Protein AF-A0A940E0R8-F1 (afdb_monomer_lite)

Radius of gyration: 21.79 Å; chains: 1; bounding box: 32×27×64 Å

Structure (mmCIF, N/CA/C/O backbone):
data_AF-A0A940E0R8-F1
#
_entry.id   AF-A0A940E0R8-F1
#
loop_
_atom_site.group_PDB
_atom_site.id
_atom_site.type_symbol
_atom_site.label_atom_id
_atom_site.label_alt_id
_atom_site.label_comp_i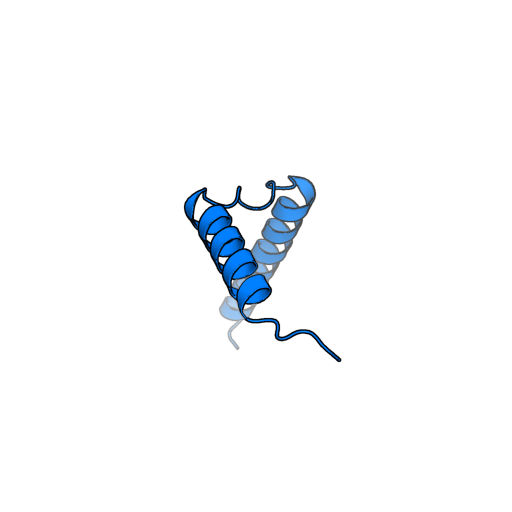d
_atom_site.label_asym_id
_atom_site.label_entity_id
_atom_site.label_seq_id
_atom_site.pdbx_PDB_ins_code
_atom_site.Cartn_x
_atom_site.Cartn_y
_atom_site.Cartn_z
_atom_site.occupancy
_atom_site.B_iso_or_equiv
_atom_site.auth_seq_id
_atom_site.auth_comp_id
_atom_site.auth_asym_id
_atom_site.auth_atom_id
_atom_site.pdbx_PDB_model_num
ATOM 1 N N . MET A 1 1 ? 17.967 1.901 -15.774 1.00 60.12 1 MET A N 1
ATOM 2 C CA . MET A 1 1 ? 16.791 2.664 -15.302 1.00 60.12 1 MET A CA 1
ATOM 3 C C . MET A 1 1 ? 16.097 3.247 -16.523 1.00 60.12 1 MET A C 1
ATOM 5 O O . MET A 1 1 ? 16.505 4.293 -17.005 1.00 60.12 1 MET A O 1
ATOM 9 N N . THR A 1 2 ? 15.160 2.516 -17.127 1.00 83.50 2 THR A N 1
ATOM 10 C CA . THR A 1 2 ? 14.461 2.979 -18.336 1.00 83.50 2 THR A CA 1
ATOM 11 C C . THR A 1 2 ? 13.428 4.045 -17.969 1.00 83.50 2 THR A C 1
ATOM 13 O O . THR A 1 2 ? 12.853 4.005 -16.881 1.00 83.50 2 THR A O 1
ATOM 16 N N . LEU A 1 3 ? 13.177 4.993 -18.876 1.00 82.00 3 LEU A N 1
ATOM 17 C CA . LEU A 1 3 ? 12.199 6.073 -18.689 1.00 82.00 3 LEU A CA 1
ATOM 18 C C . LEU A 1 3 ? 10.801 5.529 -18.332 1.00 82.00 3 LEU A C 1
ATOM 20 O O . LEU A 1 3 ? 10.116 6.081 -17.478 1.00 82.00 3 LEU A O 1
ATOM 24 N N . PHE A 1 4 ? 10.434 4.378 -18.902 1.00 85.62 4 PHE A N 1
ATOM 25 C CA . PHE A 1 4 ? 9.220 3.637 -18.551 1.00 85.62 4 PHE A CA 1
ATOM 26 C C . PHE A 1 4 ? 9.174 3.196 -17.087 1.00 85.62 4 PHE A C 1
ATOM 28 O O . PHE A 1 4 ? 8.133 3.316 -16.450 1.00 85.62 4 PHE A O 1
ATOM 35 N N . GLY A 1 5 ? 10.297 2.728 -16.535 1.00 86.62 5 GLY A N 1
ATOM 36 C CA . GLY A 1 5 ? 10.388 2.390 -15.118 1.00 86.62 5 GLY A CA 1
ATOM 37 C C . GLY A 1 5 ? 10.155 3.617 -14.240 1.00 86.62 5 GLY A C 1
ATOM 38 O O . GLY A 1 5 ? 9.373 3.550 -13.302 1.00 86.62 5 GLY A O 1
ATOM 39 N N . LEU A 1 6 ? 10.764 4.757 -14.576 1.00 87.31 6 LEU A N 1
ATOM 40 C CA . LEU A 1 6 ? 10.582 6.003 -13.819 1.00 87.31 6 LEU A CA 1
ATOM 41 C C . LEU A 1 6 ? 9.122 6.475 -13.813 1.00 87.31 6 LEU A C 1
ATOM 43 O O . LEU A 1 6 ? 8.611 6.855 -12.762 1.00 87.31 6 LEU A O 1
ATOM 47 N N . ILE A 1 7 ? 8.439 6.402 -14.957 1.00 90.19 7 ILE A N 1
ATOM 48 C CA . ILE A 1 7 ? 7.018 6.763 -15.062 1.00 90.19 7 ILE A CA 1
ATOM 49 C C . ILE A 1 7 ? 6.155 5.789 -14.251 1.00 90.19 7 ILE A C 1
ATOM 51 O O . ILE A 1 7 ? 5.302 6.226 -13.482 1.00 90.19 7 ILE A O 1
ATOM 55 N N . PHE A 1 8 ? 6.407 4.482 -14.367 1.00 92.06 8 PHE A N 1
ATOM 56 C CA . PHE A 1 8 ? 5.690 3.456 -13.608 1.00 92.06 8 PHE A CA 1
ATOM 57 C C . PHE A 1 8 ? 5.825 3.667 -12.094 1.00 92.06 8 PHE A C 1
ATOM 59 O O . PHE A 1 8 ? 4.823 3.708 -11.383 1.00 92.06 8 PHE A O 1
ATOM 66 N N . TRP A 1 9 ? 7.050 3.877 -11.606 1.00 91.19 9 TRP A N 1
ATOM 67 C CA . TRP A 1 9 ? 7.309 4.134 -10.189 1.00 91.19 9 TRP A CA 1
ATOM 68 C C . TRP A 1 9 ? 6.723 5.471 -9.719 1.00 91.19 9 TRP A C 1
ATOM 70 O O . TRP A 1 9 ? 6.226 5.551 -8.596 1.00 91.19 9 TRP A O 1
ATOM 80 N N . GLY A 1 10 ? 6.711 6.496 -10.576 1.00 90.94 10 GLY A N 1
ATOM 81 C CA . GLY A 1 10 ? 6.069 7.780 -10.286 1.00 90.94 10 GLY A CA 1
ATOM 82 C C . GLY A 1 10 ? 4.555 7.653 -10.100 1.00 90.94 10 GLY A C 1
ATOM 83 O O . GLY A 1 10 ? 4.008 8.143 -9.112 1.00 90.94 10 GLY A O 1
ATOM 84 N N . VAL A 1 11 ? 3.875 6.938 -11.002 1.00 92.06 11 VAL A N 1
ATOM 85 C CA . VAL A 1 11 ? 2.431 6.669 -10.886 1.00 92.06 11 VAL A CA 1
ATOM 86 C C . VAL A 1 11 ? 2.140 5.789 -9.667 1.00 92.06 11 VAL A C 1
ATOM 88 O O . VAL A 1 11 ? 1.216 6.078 -8.907 1.00 92.06 11 VAL A O 1
ATOM 91 N N . PHE A 1 12 ? 2.966 4.771 -9.419 1.00 93.12 12 PHE A N 1
ATOM 92 C C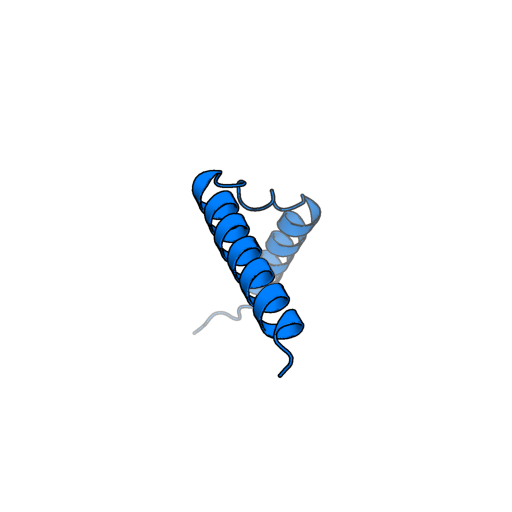A . PHE A 1 12 ? 2.839 3.897 -8.254 1.00 93.12 12 PHE A CA 1
ATOM 93 C C . PHE A 1 12 ? 2.936 4.672 -6.930 1.00 93.12 12 PHE A C 1
ATOM 95 O O . PHE A 1 12 ? 2.096 4.497 -6.045 1.00 93.12 12 PHE A O 1
ATOM 102 N N . ALA A 1 13 ? 3.898 5.592 -6.808 1.00 92.50 13 ALA A N 1
ATOM 103 C CA . ALA A 1 13 ? 4.032 6.447 -5.629 1.00 92.50 13 ALA A CA 1
ATOM 104 C C . ALA A 1 13 ? 2.801 7.351 -5.422 1.00 92.50 13 ALA A C 1
ATOM 106 O O . ALA A 1 13 ? 2.306 7.475 -4.301 1.00 92.50 13 ALA A O 1
ATOM 107 N N . MET A 1 14 ? 2.252 7.925 -6.498 1.00 91.62 14 MET A N 1
ATOM 108 C CA . MET A 1 14 ? 1.031 8.742 -6.435 1.00 91.62 14 MET A CA 1
ATOM 109 C C . MET A 1 14 ? -0.197 7.933 -5.985 1.00 91.62 14 MET A C 1
ATOM 111 O O . MET A 1 14 ? -1.011 8.425 -5.195 1.00 91.62 14 MET A O 1
ATOM 115 N N . CYS A 1 15 ? -0.320 6.675 -6.420 1.00 90.00 15 CYS A N 1
ATOM 116 C CA . CYS A 1 15 ? -1.364 5.762 -5.944 1.00 90.00 15 CYS A CA 1
ATOM 117 C C . CYS A 1 15 ? -1.236 5.465 -4.442 1.00 90.00 15 CYS A C 1
ATOM 119 O O . CYS A 1 15 ? -2.238 5.489 -3.732 1.00 90.00 15 CYS A O 1
ATOM 121 N N . LEU A 1 16 ? -0.022 5.243 -3.929 1.00 90.44 16 LEU A N 1
ATOM 122 C CA . LEU A 1 16 ? 0.188 4.996 -2.496 1.00 90.44 16 LEU A CA 1
ATOM 123 C C . LEU A 1 16 ? -0.172 6.214 -1.636 1.00 90.44 16 LEU A C 1
ATOM 125 O O . LEU A 1 16 ? -0.846 6.076 -0.615 1.00 90.44 16 LEU A O 1
ATOM 129 N N . ILE A 1 17 ? 0.236 7.413 -2.061 1.00 89.44 17 ILE A N 1
ATOM 130 C CA . ILE A 1 17 ? -0.047 8.660 -1.335 1.00 89.44 17 ILE A CA 1
ATOM 131 C C . ILE A 1 17 ? -1.554 8.934 -1.303 1.00 89.44 17 ILE A C 1
ATOM 133 O O . ILE A 1 17 ? -2.106 9.258 -0.249 1.00 89.44 17 ILE A O 1
ATOM 137 N N . SER A 1 18 ? -2.234 8.779 -2.442 1.00 85.31 18 SER A N 1
ATOM 138 C CA . SER A 1 18 ? -3.686 8.969 -2.523 1.00 85.31 18 SER A CA 1
ATOM 139 C C . SER A 1 18 ? -4.449 7.921 -1.711 1.00 85.31 18 SER A C 1
ATOM 141 O O . SER A 1 18 ? -5.356 8.293 -0.970 1.00 85.31 18 SER A O 1
ATOM 143 N N . ALA A 1 19 ? -4.044 6.647 -1.747 1.00 82.12 19 ALA A N 1
ATOM 144 C CA . ALA A 1 19 ? -4.627 5.594 -0.916 1.00 82.12 19 ALA A CA 1
ATOM 145 C C . ALA A 1 19 ? -4.472 5.890 0.585 1.00 82.12 19 ALA A C 1
ATOM 147 O O . ALA A 1 19 ? -5.446 5.801 1.333 1.00 82.12 19 ALA A O 1
ATOM 148 N N . PHE A 1 20 ? -3.285 6.317 1.024 1.00 82.75 20 PHE A N 1
ATOM 149 C CA . PHE A 1 20 ? -3.041 6.705 2.415 1.00 82.75 20 PHE A CA 1
ATOM 150 C C . PHE A 1 20 ? -3.884 7.920 2.831 1.00 82.75 20 PHE A C 1
ATOM 152 O O . PHE A 1 20 ? -4.466 7.950 3.918 1.00 82.75 20 PHE A O 1
ATOM 159 N N . TYR A 1 21 ? -4.002 8.920 1.954 1.00 82.69 21 TYR A N 1
ATOM 160 C CA . TYR A 1 21 ? -4.811 10.107 2.221 1.00 82.69 21 TYR A CA 1
ATOM 161 C C . TYR A 1 21 ? -6.307 9.779 2.288 1.00 82.69 21 TYR A C 1
ATOM 163 O O . TYR A 1 21 ? -7.008 10.301 3.151 1.00 82.69 21 TYR A O 1
ATOM 171 N N . ILE A 1 22 ? -6.792 8.877 1.430 1.00 79.00 22 ILE A N 1
ATOM 172 C CA . ILE A 1 22 ? -8.168 8.370 1.455 1.00 79.00 22 ILE A CA 1
ATOM 173 C C . ILE A 1 22 ? -8.413 7.587 2.749 1.00 79.00 22 ILE A C 1
ATOM 175 O O . ILE A 1 22 ? -9.372 7.894 3.449 1.00 79.00 22 ILE A O 1
ATOM 179 N N . GLN A 1 23 ? -7.530 6.667 3.145 1.00 73.56 23 GLN A N 1
ATOM 180 C CA . GLN A 1 23 ? -7.651 5.951 4.425 1.00 73.56 23 GLN A CA 1
ATOM 181 C C . GLN A 1 23 ? -7.732 6.913 5.622 1.00 73.56 23 GLN A C 1
ATOM 183 O O . GLN A 1 23 ? -8.569 6.742 6.511 1.00 73.56 23 GLN A O 1
ATOM 188 N N . ARG A 1 24 ? -6.913 7.973 5.621 1.00 67.62 24 ARG A N 1
ATOM 189 C CA . ARG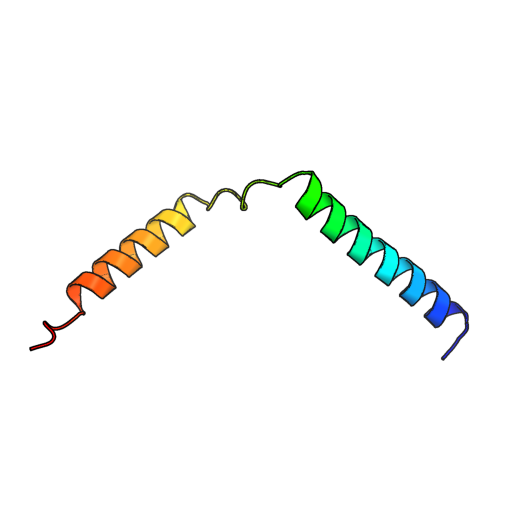 A 1 24 ? -6.900 8.987 6.685 1.00 67.62 24 ARG A CA 1
ATOM 190 C C . ARG A 1 24 ? -8.129 9.901 6.660 1.00 67.62 24 ARG A C 1
ATOM 192 O O . ARG A 1 24 ? -8.662 10.220 7.720 1.00 67.62 24 ARG A O 1
ATOM 199 N N . LYS A 1 25 ? -8.570 10.333 5.474 1.00 68.50 25 LYS A N 1
ATOM 200 C CA . LYS A 1 25 ? -9.703 11.254 5.288 1.00 68.50 25 LYS A CA 1
ATOM 201 C C . LYS A 1 25 ? -11.035 10.567 5.541 1.00 68.50 25 LYS A C 1
ATOM 203 O O . LYS A 1 25 ? -11.894 11.136 6.204 1.00 68.50 25 LYS A O 1
ATOM 208 N N . TYR A 1 26 ? -11.198 9.355 5.027 1.00 67.31 26 TYR A N 1
ATOM 209 C CA . TYR A 1 26 ? -12.442 8.617 5.170 1.00 67.31 26 TYR A CA 1
ATOM 210 C C . TYR A 1 26 ? -12.571 7.934 6.517 1.00 67.31 26 TYR A C 1
ATOM 212 O O . TYR A 1 26 ? -13.627 7.349 6.720 1.00 67.31 26 TYR A O 1
ATOM 220 N N . LYS A 1 27 ? -11.549 8.022 7.404 1.00 58.38 27 LYS A N 1
ATOM 221 C CA . LYS A 1 27 ? -11.454 7.258 8.657 1.00 58.38 27 LYS A CA 1
ATOM 222 C C . LYS A 1 27 ? -12.186 5.947 8.433 1.00 58.38 27 LYS A C 1
ATOM 224 O O . LYS A 1 27 ? -13.269 5.769 8.987 1.00 58.38 27 LYS A O 1
ATOM 229 N N . SER A 1 28 ? -11.684 5.107 7.518 1.00 53.84 28 SER A N 1
ATOM 230 C CA . SER A 1 28 ? -12.199 3.744 7.450 1.00 53.84 28 SER A CA 1
ATOM 231 C C . SER A 1 28 ? -11.985 3.239 8.861 1.00 53.84 28 SER A C 1
ATOM 233 O O . SER A 1 28 ? -10.827 3.079 9.268 1.00 53.84 28 SER A O 1
ATOM 235 N N . GLY A 1 29 ? -13.077 3.220 9.636 1.00 52.31 29 GLY A N 1
ATOM 236 C CA . GLY A 1 29 ? -13.058 2.903 11.047 1.00 52.31 29 GLY A CA 1
ATOM 237 C C . GLY A 1 29 ? -12.198 1.673 11.134 1.00 52.31 29 GLY A C 1
ATOM 238 O O . GLY A 1 29 ? -12.362 0.787 10.291 1.00 52.31 29 GLY A O 1
ATOM 239 N N . THR A 1 30 ? -11.189 1.738 12.004 1.00 55.31 30 THR A N 1
ATOM 240 C CA . THR A 1 30 ? -10.334 0.621 12.406 1.00 55.31 30 THR A CA 1
ATOM 241 C C . THR A 1 30 ? -11.006 -0.668 11.971 1.00 55.31 30 THR A C 1
ATOM 243 O O . THR A 1 30 ? -12.118 -0.844 12.473 1.00 55.31 30 THR A O 1
ATOM 246 N N . PRO A 1 31 ? -10.468 -1.439 10.992 1.00 58.91 31 PRO A N 1
ATOM 247 C CA . PRO A 1 31 ? -11.200 -2.550 10.383 1.00 58.91 31 PRO A CA 1
ATOM 248 C C . PRO A 1 31 ? -11.882 -3.275 11.520 1.00 58.91 31 PRO A C 1
ATOM 250 O O . PRO A 1 31 ? -11.171 -3.684 12.444 1.00 58.91 31 PRO A O 1
ATOM 253 N N . GLU A 1 32 ? -13.221 -3.194 11.542 1.00 57.16 32 GLU A N 1
ATOM 254 C CA . GLU A 1 32 ? -14.010 -3.497 12.733 1.00 57.16 32 GLU A CA 1
ATOM 255 C C . GLU A 1 32 ? -13.505 -4.853 13.182 1.00 57.16 32 GLU A C 1
ATOM 257 O O . GLU A 1 32 ? -13.522 -5.790 12.373 1.00 57.16 32 GLU A O 1
ATOM 262 N N . LYS A 1 33 ? -12.834 -4.896 14.349 1.00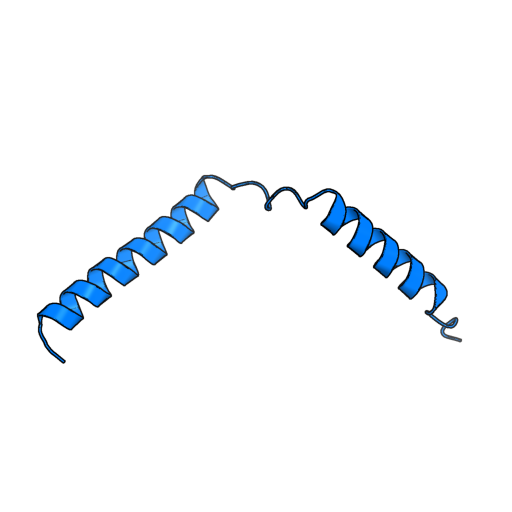 56.50 33 LYS A N 1
ATOM 263 C CA . LYS A 1 33 ? -12.082 -6.091 14.733 1.00 56.50 33 LYS A CA 1
ATOM 264 C C . LYS A 1 33 ? -13.069 -7.220 14.586 1.00 56.50 33 LYS A C 1
ATOM 266 O O . LYS A 1 33 ? -14.133 -7.168 15.197 1.00 56.50 33 LYS A O 1
ATOM 271 N N . SER A 1 34 ? -12.757 -8.180 13.713 1.00 67.50 34 SER A N 1
ATOM 272 C CA . SER A 1 34 ? -13.675 -9.298 13.534 1.00 67.50 34 SER A CA 1
ATOM 273 C C . SER A 1 34 ? -13.947 -9.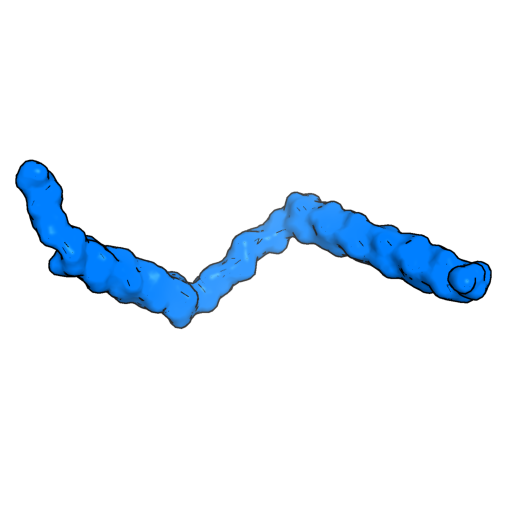865 14.925 1.00 67.50 34 SER A C 1
ATOM 275 O O . SER A 1 34 ? -13.031 -9.881 15.751 1.00 67.50 34 SER A O 1
ATOM 277 N N . LEU A 1 35 ? -15.177 -10.289 15.212 1.00 68.25 35 LEU A N 1
ATOM 278 C CA . LEU A 1 35 ? -15.542 -10.808 16.536 1.00 68.25 35 LEU A CA 1
ATOM 279 C C . LEU A 1 35 ? -14.498 -11.819 17.055 1.00 68.25 35 LEU A C 1
ATOM 281 O O . LEU A 1 35 ? -14.109 -11.798 18.218 1.00 68.25 35 LEU A O 1
ATOM 285 N N . ASN A 1 36 ? -13.948 -12.623 16.141 1.00 71.00 36 ASN A N 1
ATOM 286 C CA . ASN A 1 36 ? -12.866 -13.569 16.398 1.00 71.00 36 ASN A CA 1
ATOM 287 C C . ASN A 1 36 ? -11.575 -12.904 16.903 1.00 71.00 36 ASN A C 1
ATOM 289 O O . ASN A 1 36 ? -10.933 -13.426 17.806 1.00 71.00 36 ASN A O 1
ATOM 293 N N . GLN A 1 37 ? -11.185 -11.760 16.341 1.00 75.50 37 GLN A N 1
ATOM 294 C CA . GLN A 1 37 ? -10.019 -10.987 16.766 1.00 75.50 37 GLN A CA 1
ATOM 295 C C . GLN A 1 37 ? -10.235 -10.343 18.143 1.00 75.50 37 GLN A C 1
ATOM 297 O O . GLN A 1 37 ? -9.327 -10.371 18.971 1.00 75.50 37 GLN A O 1
ATOM 302 N N . GLU A 1 38 ? -11.429 -9.815 18.418 1.00 77.94 38 GLU A N 1
ATOM 303 C CA . GLU A 1 38 ? -11.765 -9.273 19.741 1.00 77.94 38 GLU A CA 1
ATOM 304 C C . GLU A 1 38 ? -11.773 -10.370 20.817 1.00 77.94 38 GLU A C 1
ATOM 306 O O . GLU A 1 38 ? -11.161 -10.209 21.874 1.00 77.94 38 GLU A O 1
ATOM 311 N N . MET A 1 39 ? -12.375 -11.526 20.523 1.00 76.19 39 MET A N 1
ATOM 312 C CA . MET A 1 39 ? -12.393 -12.683 21.423 1.00 76.19 39 MET A CA 1
ATOM 313 C C . MET A 1 39 ? -10.995 -13.255 21.681 1.00 76.19 39 MET A C 1
ATOM 315 O O . MET A 1 39 ? -10.689 -13.630 22.817 1.00 76.19 39 MET A O 1
ATOM 319 N N . ASN A 1 40 ? -10.127 -13.301 20.665 1.00 81.62 40 ASN A N 1
ATOM 320 C CA . ASN A 1 40 ? -8.751 -13.769 20.841 1.00 81.62 40 ASN A CA 1
ATOM 321 C C . ASN A 1 40 ? -7.947 -12.817 21.730 1.00 81.62 40 ASN A C 1
ATOM 323 O O . ASN A 1 40 ? -7.203 -13.256 22.607 1.00 81.62 40 ASN A O 1
ATOM 327 N N . GLU A 1 41 ? -8.114 -11.507 21.542 1.00 79.19 41 GLU A N 1
ATOM 328 C CA . GLU A 1 41 ? -7.464 -10.510 22.389 1.00 79.19 41 GLU A CA 1
ATOM 329 C C . GLU A 1 41 ? -7.988 -10.548 23.828 1.00 79.19 41 GLU A C 1
ATOM 331 O O . GLU A 1 41 ? -7.194 -10.445 24.762 1.00 79.19 41 GLU A O 1
ATOM 336 N N . ALA A 1 42 ? -9.294 -10.738 24.028 1.00 77.69 42 ALA A N 1
ATOM 337 C CA . ALA A 1 42 ? -9.885 -10.899 25.355 1.00 77.69 42 ALA A CA 1
ATOM 338 C C . ALA A 1 42 ? -9.368 -12.163 26.063 1.00 77.69 42 ALA A C 1
ATOM 340 O O . ALA A 1 42 ? -8.977 -12.094 27.228 1.00 77.69 42 ALA A O 1
ATOM 341 N N . SER A 1 43 ? -9.287 -13.288 25.345 1.00 78.38 43 SER A N 1
ATOM 342 C CA . SER A 1 43 ? -8.744 -14.550 25.869 1.00 78.38 43 SER A CA 1
ATOM 343 C C . SER A 1 43 ? -7.267 -14.406 26.239 1.00 78.38 43 SER A C 1
ATOM 345 O O . SER A 1 43 ? -6.865 -14.756 27.343 1.00 78.38 43 SER A O 1
ATOM 347 N N . THR A 1 44 ? -6.477 -13.769 25.371 1.00 80.25 44 THR A N 1
ATOM 348 C CA . THR A 1 44 ? -5.052 -13.502 25.622 1.00 80.25 44 THR A CA 1
ATOM 349 C C . THR A 1 44 ? -4.851 -12.572 26.825 1.00 80.25 44 THR A C 1
ATOM 351 O O . THR A 1 44 ? -3.943 -12.780 27.625 1.00 80.25 44 THR A O 1
ATOM 354 N N . ARG A 1 45 ? -5.700 -11.547 26.997 1.00 78.88 45 ARG A N 1
ATOM 355 C CA . ARG A 1 45 ? -5.663 -10.667 28.180 1.00 78.88 45 ARG A CA 1
ATOM 356 C C . ARG A 1 45 ? -5.998 -11.422 29.463 1.00 78.88 45 ARG A C 1
ATOM 358 O O . ARG A 1 45 ? -5.334 -11.199 30.471 1.00 78.88 45 ARG A O 1
ATOM 365 N N . LEU A 1 46 ? -6.996 -12.304 29.428 1.00 77.75 46 LEU A N 1
ATOM 366 C CA . LEU A 1 46 ? -7.382 -13.125 30.575 1.00 77.75 46 LEU A CA 1
ATOM 367 C C . LEU A 1 46 ? -6.273 -14.114 30.962 1.00 77.75 46 LEU A C 1
ATOM 369 O O . LEU A 1 46 ? -5.962 -14.250 32.143 1.00 77.75 46 LEU A O 1
ATOM 373 N N . ASP A 1 47 ? -5.646 -14.756 29.979 1.00 76.81 47 ASP A N 1
ATOM 374 C CA . ASP A 1 47 ? -4.538 -15.684 30.209 1.00 76.81 47 ASP A CA 1
ATOM 375 C C . ASP A 1 47 ? -3.284 -14.973 30.723 1.00 76.81 47 ASP A C 1
ATOM 377 O O . ASP A 1 47 ? -2.624 -15.473 31.634 1.00 76.81 47 ASP A O 1
ATOM 381 N N . ASN A 1 48 ? -2.979 -13.776 30.215 1.00 73.88 48 ASN A N 1
ATOM 382 C CA . ASN A 1 48 ? -1.881 -12.964 30.738 1.00 73.88 48 ASN A CA 1
ATOM 383 C C . ASN A 1 48 ? -2.156 -12.493 32.172 1.00 73.88 48 ASN A C 1
ATOM 385 O O . ASN A 1 48 ? -1.272 -12.594 33.013 1.00 73.88 48 ASN A O 1
ATOM 389 N N . ALA A 1 49 ? -3.385 -12.075 32.492 1.00 70.19 49 ALA A N 1
ATOM 390 C CA . ALA A 1 49 ? -3.765 -11.717 33.861 1.00 70.19 49 ALA A CA 1
ATOM 391 C C . ALA A 1 49 ? -3.721 -12.918 34.824 1.00 70.19 49 ALA A C 1
ATOM 393 O O . ALA A 1 49 ? -3.446 -12.752 36.009 1.00 70.19 49 ALA A O 1
ATOM 394 N N . ARG A 1 50 ? -3.971 -14.136 34.326 1.00 66.25 50 ARG A N 1
ATOM 395 C CA . ARG A 1 50 ? -3.808 -15.383 35.090 1.00 66.25 50 ARG A CA 1
ATOM 396 C C . ARG A 1 50 ? -2.343 -15.773 35.300 1.00 66.25 50 ARG A C 1
ATOM 398 O O . ARG A 1 50 ? -2.035 -16.385 36.318 1.00 66.25 50 ARG A O 1
ATOM 405 N N . ASN A 1 51 ? -1.467 -15.449 34.349 1.00 63.22 51 ASN A N 1
ATOM 406 C CA . ASN A 1 51 ? -0.043 -15.802 34.378 1.00 63.22 51 ASN A CA 1
ATOM 407 C C . ASN A 1 51 ? 0.876 -14.698 34.919 1.00 63.22 51 ASN A C 1
ATOM 409 O O . ASN A 1 51 ? 2.059 -14.960 35.168 1.00 63.22 51 ASN A O 1
ATOM 413 N N . ASP A 1 52 ? 0.364 -13.487 35.143 1.00 61.50 52 ASP A N 1
ATOM 414 C CA . ASP A 1 52 ? 1.064 -12.451 35.893 1.00 61.50 52 ASP A CA 1
ATOM 415 C C . ASP A 1 52 ? 1.133 -12.870 37.367 1.00 61.50 52 ASP A C 1
ATOM 417 O O . ASP A 1 52 ? 0.258 -12.608 38.191 1.00 61.50 52 ASP A O 1
ATOM 421 N N . ARG A 1 53 ? 2.221 -13.573 37.693 1.00 63.00 53 ARG A N 1
ATOM 422 C CA . ARG A 1 53 ? 2.665 -13.829 39.068 1.00 63.00 53 ARG A CA 1
ATOM 423 C C . ARG A 1 53 ? 2.658 -12.492 39.823 1.00 63.00 53 ARG A C 1
ATOM 425 O O . ARG A 1 53 ? 3.175 -11.513 39.274 1.00 63.00 53 ARG A O 1
ATOM 432 N N . PRO A 1 54 ? 2.109 -12.431 41.051 1.00 64.94 54 PRO A N 1
ATOM 433 C CA . PRO A 1 54 ? 2.092 -11.201 41.827 1.00 64.94 54 PRO A CA 1
ATOM 434 C C . PRO A 1 54 ? 3.523 -10.679 41.929 1.00 64.94 54 PRO A C 1
ATOM 436 O O . PRO A 1 54 ? 4.422 -11.386 42.390 1.00 64.94 54 PRO A O 1
ATOM 439 N N . ARG A 1 5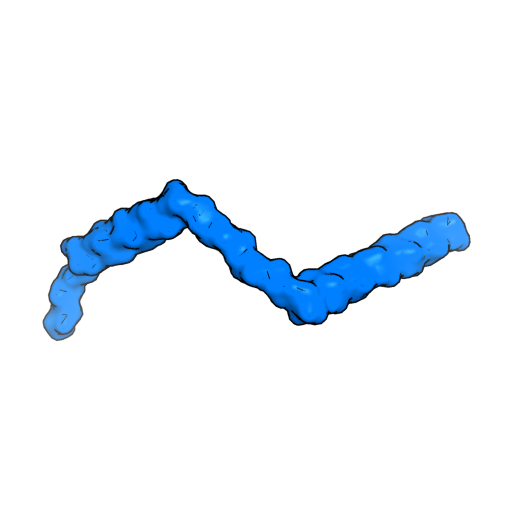5 ? 3.745 -9.464 41.423 1.00 64.69 55 ARG A N 1
ATOM 440 C CA . ARG A 1 55 ? 5.014 -8.761 41.598 1.00 64.69 55 ARG A CA 1
ATOM 441 C C . ARG A 1 55 ? 5.063 -8.333 43.064 1.00 64.69 55 ARG A C 1
ATOM 443 O O . ARG A 1 55 ? 4.452 -7.327 43.416 1.00 64.69 55 ARG A O 1
ATOM 450 N N . LEU A 1 56 ? 5.663 -9.191 43.894 1.00 49.28 56 LEU A N 1
ATOM 451 C CA . LEU A 1 56 ? 6.130 -8.865 45.245 1.00 49.28 56 LEU A CA 1
ATOM 452 C C . LEU A 1 56 ? 7.168 -7.742 45.179 1.00 49.28 56 LEU A C 1
ATOM 454 O O . LEU A 1 56 ? 7.981 -7.764 44.224 1.00 49.28 56 LEU A O 1
#

Secondary structure (DSSP, 8-state):
--HHHHHHHHHHHHHHHHHHHHHHHTT--S----HHHHHHHHHHHHHHHHH-----

Foldseek 3Di:
DDPVVVVVVVVVVVVVVVVVVCCVVVVPPPVPQPPVNVVVVVVVVVVVVVVPDPPD

Sequence (56 aa):
MTLFGLIFWGVFAMCLISAFYIQRKYKSGTPEKSLNQEMNEASTRLDNARNDRPRL

pLDDT: mean 75.25, std 12.21, range [49.28, 93.12]